Protein AF-A0A7S1S969-F1 (afdb_monomer_lite)

Sequence (149 aa):
AAGWISFRLYAFDDLRTGDNMVDPTLRGILYSSVAEWNTDLYVANAVGVPVLARAGGNDTSVPPWHLRRFARLLDEESGQPDAVAMSEVPGQGHWFNGVVGDAAMQSFYDRHLRLPLPPLPRRFAAVTLNPASSGSRGGLRIQQLQVPY
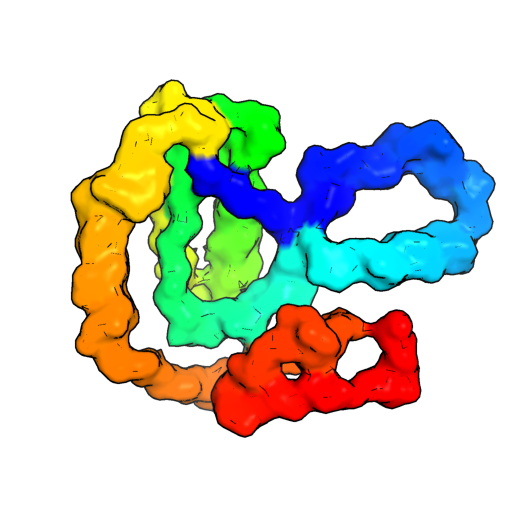
pLDDT: mean 91.73, std 4.93, range [63.16, 97.06]

Foldseek 3Di:
DADAQAPCVQVVPCPDDCLVVDDPVVNVVVCLVRRQRNNLQCLLLCQLPAAEGEAECAEPNRHSVRSVVSQVSNCVSNVHRCSYHYHYHYPDYGDDPCRCNDPVNVVVCVVAVPDPRGPADPDGDDDGSALVPGDDDPPDGDDDDPDHD

InterPro domains:
  IPR029058 Alpha/Beta hydrolase fold [G3DSA:3.40.50.1820] (2-117)
  IPR029058 Alpha/Beta hydrolase fold [SSF53474] (15-120)

Radius of gyration: 17.63 Å; chains: 1; bounding box: 36×40×51 Å

Organism: Alexandrium catenella (NCBI:txid2925)

Structure (mmCIF, N/CA/C/O backbone):
data_AF-A0A7S1S969-F1
#
_entry.id   AF-A0A7S1S969-F1
#
loop_
_atom_site.group_PDB
_atom_site.id
_atom_site.type_symbol
_atom_site.label_atom_id
_atom_site.label_alt_id
_atom_site.label_comp_id
_atom_site.label_asym_id
_atom_site.label_entity_id
_atom_site.label_seq_id
_atom_site.pdbx_PDB_ins_code
_atom_site.Cartn_x
_atom_site.Cartn_y
_atom_site.Cartn_z
_atom_site.occupancy
_atom_site.B_iso_or_equiv
_atom_site.auth_seq_id
_atom_site.auth_comp_id
_atom_site.auth_asym_id
_atom_site.auth_atom_id
_atom_site.pdbx_PDB_model_num
ATOM 1 N N . ALA A 1 1 ? 11.344 4.800 5.585 1.00 63.16 1 ALA A N 1
ATOM 2 C CA . ALA A 1 1 ? 10.998 3.811 4.578 1.00 63.16 1 ALA A CA 1
ATOM 3 C C . ALA A 1 1 ? 9.569 4.074 4.169 1.00 63.16 1 ALA A C 1
ATOM 5 O O . ALA A 1 1 ? 8.710 4.104 5.044 1.00 63.16 1 ALA A O 1
ATOM 6 N N . ALA A 1 2 ? 9.336 4.298 2.882 1.00 76.25 2 ALA A N 1
ATOM 7 C CA . ALA A 1 2 ? 8.010 4.243 2.283 1.00 76.25 2 ALA A CA 1
ATOM 8 C C . ALA A 1 2 ? 7.850 2.912 1.531 1.00 76.25 2 ALA A C 1
ATOM 10 O O . ALA A 1 2 ? 8.824 2.381 0.994 1.00 76.25 2 ALA A O 1
ATOM 11 N N . GLY A 1 3 ? 6.634 2.367 1.516 1.00 84.31 3 GLY A N 1
ATOM 12 C CA . GLY A 1 3 ? 6.291 1.200 0.702 1.00 84.31 3 GLY A CA 1
ATOM 13 C C . GLY A 1 3 ? 5.903 1.620 -0.715 1.00 84.31 3 GLY A C 1
ATOM 14 O O . GLY A 1 3 ? 5.205 2.619 -0.896 1.00 84.31 3 GLY A O 1
ATOM 15 N N . TRP A 1 4 ? 6.349 0.870 -1.722 1.00 90.38 4 TRP A N 1
ATOM 16 C CA . TRP A 1 4 ? 5.900 1.057 -3.100 1.00 90.38 4 TRP A CA 1
ATOM 17 C C . TRP A 1 4 ? 4.579 0.313 -3.331 1.00 90.38 4 TRP A C 1
ATOM 19 O O . TRP A 1 4 ? 4.354 -0.775 -2.806 1.00 90.38 4 TRP A O 1
ATOM 29 N N . ILE A 1 5 ? 3.682 0.921 -4.111 1.00 92.94 5 ILE A N 1
ATOM 30 C CA . ILE A 1 5 ? 2.328 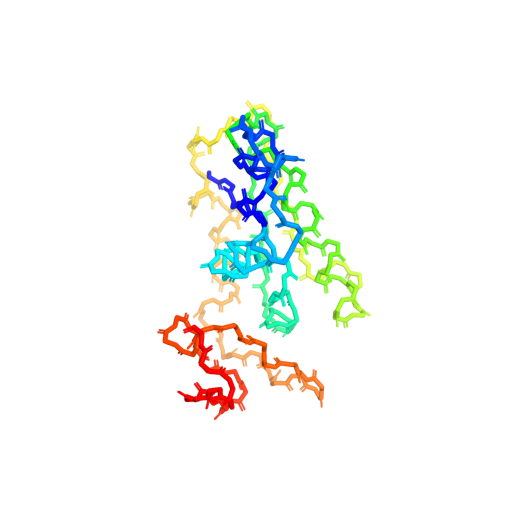0.385 -4.339 1.00 92.94 5 ILE A CA 1
ATOM 31 C C . ILE A 1 5 ? 2.264 -0.666 -5.456 1.00 92.94 5 ILE A C 1
ATOM 33 O O . ILE A 1 5 ? 1.340 -1.463 -5.509 1.00 92.94 5 ILE A O 1
ATOM 37 N N . SER A 1 6 ? 3.223 -0.657 -6.375 1.00 91.31 6 SER A N 1
ATOM 38 C CA . SER A 1 6 ? 3.298 -1.614 -7.475 1.00 91.31 6 SER A CA 1
ATOM 39 C C . SER A 1 6 ? 4.739 -1.702 -7.946 1.00 91.31 6 SER A C 1
ATOM 41 O O . SER A 1 6 ? 5.424 -0.677 -8.034 1.00 91.31 6 SER A O 1
ATOM 43 N N . PHE A 1 7 ? 5.187 -2.921 -8.247 1.00 87.81 7 PHE A N 1
ATOM 44 C CA . PHE A 1 7 ? 6.538 -3.164 -8.745 1.00 87.81 7 PHE A CA 1
ATOM 45 C C . PHE A 1 7 ? 6.780 -2.421 -10.058 1.00 87.81 7 PHE A C 1
ATOM 47 O O . PHE A 1 7 ? 7.810 -1.767 -10.212 1.00 87.81 7 PHE A O 1
ATOM 54 N N . ARG A 1 8 ? 5.789 -2.432 -10.956 1.00 88.50 8 ARG A N 1
ATOM 55 C CA . ARG A 1 8 ? 5.832 -1.708 -12.228 1.00 88.50 8 ARG A CA 1
ATOM 56 C C . ARG A 1 8 ? 6.098 -0.224 -12.044 1.00 88.50 8 ARG A C 1
ATOM 58 O O . ARG A 1 8 ? 6.915 0.355 -12.741 1.00 88.50 8 ARG A O 1
ATOM 65 N N . LEU A 1 9 ? 5.448 0.391 -11.066 1.00 90.25 9 LEU A N 1
ATOM 66 C CA . LEU A 1 9 ? 5.608 1.816 -10.793 1.00 90.25 9 LEU A CA 1
ATOM 67 C C . LEU A 1 9 ? 6.912 2.163 -10.070 1.00 90.25 9 LEU A C 1
ATOM 69 O O . LEU A 1 9 ? 7.335 3.313 -10.103 1.00 90.25 9 LEU A O 1
ATOM 73 N N . TYR A 1 10 ? 7.503 1.196 -9.374 1.00 90.38 10 TYR A N 1
ATOM 74 C CA . TYR A 1 10 ? 8.757 1.376 -8.652 1.00 90.38 10 TYR A CA 1
ATOM 75 C C 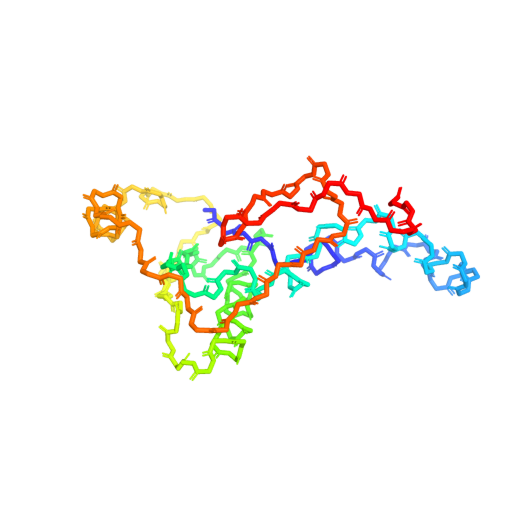. TYR A 1 10 ? 9.969 1.163 -9.562 1.00 90.38 10 TYR A C 1
ATOM 77 O O . TYR A 1 10 ? 10.867 1.998 -9.620 1.00 90.38 10 TYR A O 1
ATOM 85 N N . ALA A 1 11 ? 9.982 0.042 -10.281 1.00 88.12 11 ALA A N 1
ATOM 86 C CA . ALA A 1 11 ? 11.086 -0.367 -11.138 1.00 88.12 11 ALA A CA 1
ATOM 87 C C . ALA A 1 11 ? 10.943 0.112 -12.590 1.00 88.12 11 ALA A C 1
ATOM 89 O O . ALA A 1 11 ? 11.892 -0.055 -13.355 1.00 88.12 11 ALA A O 1
ATOM 90 N N . PHE A 1 12 ? 9.784 0.667 -12.968 1.00 88.25 12 PHE A N 1
ATOM 91 C CA . PHE A 1 12 ? 9.443 1.030 -14.349 1.00 88.25 12 PHE A CA 1
ATOM 92 C C . PHE A 1 12 ? 9.724 -0.129 -15.313 1.00 88.25 12 PHE A C 1
ATOM 94 O O . PHE A 1 12 ? 10.499 -0.011 -16.263 1.00 88.25 12 PHE A O 1
ATOM 101 N N . ASP A 1 13 ? 9.162 -1.300 -15.006 1.00 83.94 13 ASP A N 1
ATOM 102 C CA . ASP A 1 13 ? 9.449 -2.536 -15.741 1.00 83.94 13 ASP A CA 1
ATOM 103 C C . ASP A 1 13 ? 8.994 -2.496 -17.208 1.00 83.94 13 ASP A C 1
ATOM 105 O O . ASP A 1 13 ? 9.605 -3.155 -18.048 1.00 83.94 13 ASP A O 1
ATOM 109 N N . ASP A 1 14 ? 8.023 -1.647 -17.533 1.00 86.12 14 ASP A N 1
ATOM 110 C CA . ASP A 1 14 ? 7.569 -1.343 -18.889 1.00 86.12 14 ASP A CA 1
ATOM 111 C C . ASP A 1 14 ? 8.542 -0.477 -19.705 1.00 86.12 14 ASP A C 1
ATOM 113 O O . ASP A 1 14 ? 8.413 -0.380 -20.926 1.00 86.12 14 ASP A O 1
ATOM 117 N N . LEU A 1 15 ? 9.558 0.114 -19.068 1.00 90.25 15 LEU A N 1
ATOM 118 C CA . LEU A 1 15 ? 10.633 0.844 -19.749 1.00 90.25 15 LEU A CA 1
ATOM 119 C C . LEU A 1 15 ? 11.828 -0.046 -20.120 1.00 90.25 15 LEU A C 1
ATOM 121 O O . LEU A 1 15 ? 12.830 0.448 -20.643 1.00 90.25 15 LEU A O 1
ATOM 125 N N . ARG A 1 16 ? 11.765 -1.357 -19.857 1.00 87.75 16 ARG A N 1
ATOM 126 C CA . ARG A 1 16 ? 12.852 -2.287 -20.188 1.00 87.75 16 ARG A CA 1
ATOM 127 C C . ARG A 1 16 ? 13.055 -2.401 -21.699 1.00 87.75 16 ARG A C 1
ATOM 129 O O . ARG A 1 16 ? 12.103 -2.499 -22.475 1.00 87.75 16 ARG A O 1
ATOM 136 N N . THR A 1 17 ? 14.321 -2.473 -22.116 1.00 86.31 17 THR A N 1
ATOM 137 C CA . THR A 1 17 ? 14.703 -2.697 -23.516 1.00 86.31 17 THR A CA 1
ATOM 138 C C . THR A 1 17 ? 14.129 -4.027 -24.003 1.00 86.31 17 THR A C 1
ATOM 140 O O . THR A 1 17 ? 14.617 -5.091 -23.634 1.00 86.31 17 THR A O 1
ATOM 143 N N . GLY A 1 18 ? 13.083 -3.955 -24.825 1.00 87.31 18 GLY A N 1
ATOM 144 C CA . GLY A 1 18 ? 12.400 -5.119 -25.387 1.00 87.31 18 GLY A CA 1
ATOM 145 C C . GLY A 1 18 ? 10.944 -5.279 -24.958 1.00 87.31 18 GLY A C 1
ATOM 146 O O . GLY A 1 18 ? 10.249 -6.046 -25.609 1.00 87.31 18 GLY A O 1
ATOM 147 N N . ASP A 1 19 ? 10.446 -4.534 -23.964 1.00 89.31 19 ASP A N 1
ATOM 148 C CA . ASP A 1 19 ? 9.054 -4.679 -23.503 1.00 89.31 19 ASP A CA 1
ATOM 149 C C . ASP A 1 19 ? 8.037 -4.510 -24.645 1.00 89.31 19 ASP A C 1
ATOM 151 O O . ASP A 1 19 ? 7.168 -5.352 -24.864 1.00 89.31 19 ASP A O 1
ATOM 155 N N . ASN A 1 20 ? 8.232 -3.475 -25.465 1.00 88.25 20 ASN A N 1
ATOM 156 C CA . ASN A 1 20 ? 7.384 -3.183 -26.624 1.00 88.25 20 ASN A CA 1
ATOM 157 C C . ASN A 1 20 ? 7.639 -4.093 -27.839 1.00 88.25 20 ASN A C 1
ATOM 159 O O . ASN A 1 20 ? 6.932 -3.980 -28.837 1.00 88.25 20 ASN A O 1
ATOM 163 N N . MET A 1 21 ? 8.653 -4.959 -27.780 1.00 92.38 21 MET A N 1
ATOM 164 C CA . MET A 1 21 ? 9.029 -5.878 -28.862 1.00 92.38 21 MET A CA 1
ATOM 165 C C . MET A 1 21 ? 8.543 -7.311 -28.605 1.00 92.38 21 MET A C 1
ATOM 167 O O . MET A 1 21 ? 8.652 -8.161 -29.487 1.00 92.38 21 MET A O 1
ATOM 171 N N . VAL A 1 22 ? 8.041 -7.596 -27.400 1.00 92.94 22 VAL A N 1
ATOM 172 C CA . VAL A 1 22 ? 7.501 -8.904 -27.022 1.00 92.94 22 VAL A CA 1
ATOM 173 C C . VAL A 1 22 ? 6.082 -9.058 -27.575 1.00 92.94 22 VAL A C 1
ATOM 175 O O . VAL A 1 22 ? 5.288 -8.117 -27.550 1.00 92.94 22 VAL A O 1
ATOM 178 N N . ASP A 1 23 ? 5.753 -10.262 -28.055 1.00 96.06 23 ASP A N 1
ATOM 179 C CA . ASP A 1 23 ? 4.384 -10.621 -28.438 1.00 96.06 23 ASP A CA 1
ATOM 180 C C . ASP A 1 23 ? 3.387 -10.258 -27.312 1.00 96.06 23 ASP A C 1
ATOM 182 O O . ASP A 1 23 ? 3.646 -10.582 -26.149 1.00 96.06 23 ASP A O 1
ATOM 186 N N . PRO A 1 24 ? 2.240 -9.614 -27.604 1.00 93.38 24 PRO A N 1
ATOM 187 C CA . PRO A 1 24 ? 1.328 -9.149 -26.560 1.00 93.38 24 PRO A CA 1
ATOM 188 C C . PRO A 1 24 ? 0.831 -10.247 -25.610 1.00 93.38 24 PRO A C 1
ATOM 190 O O . PRO A 1 24 ? 0.648 -9.978 -24.421 1.00 93.38 24 PRO A O 1
ATOM 193 N N . THR A 1 25 ? 0.642 -11.474 -26.104 1.00 94.94 25 THR A N 1
ATOM 194 C CA . THR A 1 25 ? 0.208 -12.616 -25.285 1.00 94.94 25 THR A CA 1
ATOM 195 C C . THR A 1 25 ? 1.320 -13.038 -24.336 1.00 94.94 25 THR A C 1
ATOM 197 O O . THR A 1 25 ? 1.090 -13.181 -23.134 1.00 94.94 25 THR A O 1
ATOM 200 N N . LEU A 1 26 ? 2.545 -13.172 -24.853 1.00 93.31 26 LEU A N 1
ATOM 201 C CA . LEU A 1 26 ? 3.715 -13.484 -24.032 1.00 93.31 26 LEU A CA 1
ATOM 202 C C . LEU A 1 26 ? 3.968 -12.397 -22.979 1.00 93.31 26 LEU A C 1
ATOM 204 O O . LEU A 1 26 ? 4.215 -12.718 -21.817 1.00 93.31 26 LEU A O 1
ATOM 208 N N . ARG A 1 27 ? 3.849 -11.117 -23.348 1.00 91.94 27 ARG A N 1
ATOM 209 C CA . ARG A 1 27 ? 3.989 -10.004 -22.400 1.00 91.94 27 ARG A CA 1
ATOM 210 C C . ARG A 1 27 ? 2.949 -10.086 -21.285 1.00 91.94 27 ARG A C 1
ATOM 212 O O . ARG A 1 27 ? 3.293 -9.887 -20.125 1.00 91.94 27 ARG A O 1
ATOM 219 N N . GLY A 1 28 ? 1.705 -10.427 -21.622 1.00 90.94 28 GLY A N 1
ATOM 220 C CA . GLY A 1 28 ? 0.648 -10.671 -20.642 1.00 90.94 28 GLY A CA 1
ATOM 221 C C . GLY A 1 28 ? 1.037 -11.742 -19.621 1.00 90.94 28 GLY A C 1
ATOM 222 O O . GLY A 1 28 ? 0.976 -11.481 -18.425 1.00 90.94 28 GLY A O 1
ATOM 223 N N . ILE A 1 29 ? 1.524 -12.900 -20.082 1.00 91.62 29 ILE A N 1
ATOM 224 C CA . ILE A 1 29 ? 1.979 -13.998 -19.208 1.00 91.62 29 ILE A CA 1
ATOM 225 C C . ILE A 1 29 ? 3.118 -13.539 -18.283 1.00 91.62 29 ILE A C 1
ATOM 227 O O . ILE A 1 29 ? 3.089 -13.807 -17.082 1.00 91.62 29 ILE A O 1
ATOM 231 N N . LEU A 1 30 ? 4.108 -12.821 -18.823 1.00 90.69 30 LEU A N 1
ATOM 232 C CA . LEU A 1 30 ? 5.249 -12.325 -18.048 1.00 90.69 30 LEU A CA 1
ATOM 233 C C . LEU A 1 30 ? 4.841 -11.280 -17.004 1.00 90.69 30 LEU A C 1
ATOM 235 O O . LEU A 1 30 ? 5.367 -11.295 -15.897 1.00 90.69 30 LEU A O 1
ATOM 239 N N . TYR A 1 31 ? 3.897 -10.393 -17.317 1.00 90.44 31 TYR A N 1
ATOM 240 C CA . TYR A 1 31 ? 3.371 -9.456 -16.325 1.00 90.44 31 TYR A CA 1
ATOM 241 C C . TYR A 1 31 ? 2.499 -10.142 -15.279 1.00 90.44 31 TYR A C 1
ATOM 243 O O . TYR A 1 31 ? 2.570 -9.776 -14.108 1.00 90.44 31 TYR A O 1
ATOM 251 N N . SER A 1 32 ? 1.715 -11.153 -15.658 1.00 89.31 32 SER A N 1
ATOM 252 C CA . SER A 1 32 ? 0.923 -11.930 -14.704 1.00 89.31 32 SER A CA 1
ATOM 253 C C . SER A 1 32 ? 1.798 -12.656 -13.678 1.00 89.31 32 SER A C 1
ATOM 255 O O . SER A 1 32 ? 1.425 -12.685 -12.509 1.00 89.31 32 SER A O 1
ATOM 257 N N . SER A 1 33 ? 2.981 -13.152 -14.063 1.00 89.38 33 SER A N 1
ATOM 258 C CA . SER A 1 33 ? 3.887 -13.875 -13.150 1.00 89.38 33 SER A CA 1
ATOM 259 C C . SER A 1 33 ? 4.560 -13.000 -12.083 1.00 89.38 33 SER A C 1
ATOM 261 O O . SER A 1 33 ? 5.111 -13.520 -11.110 1.00 89.38 33 SER A O 1
ATOM 263 N N . VAL A 1 34 ? 4.518 -11.673 -12.243 1.00 89.12 34 VAL A N 1
ATOM 264 C CA . VAL A 1 34 ? 5.011 -10.698 -11.253 1.00 89.12 34 VAL A CA 1
ATOM 265 C C . VAL A 1 34 ? 3.900 -9.811 -10.692 1.00 89.12 34 VAL A C 1
ATOM 267 O O . VAL A 1 34 ? 4.158 -8.988 -9.812 1.00 89.12 34 VAL A O 1
ATOM 270 N N . ALA A 1 35 ? 2.659 -9.982 -11.161 1.00 90.62 35 ALA A N 1
ATOM 271 C CA . ALA A 1 35 ? 1.514 -9.180 -10.741 1.00 90.62 35 ALA A CA 1
ATOM 272 C C . ALA A 1 35 ? 1.206 -9.337 -9.251 1.00 90.62 35 ALA A C 1
ATOM 274 O O . ALA A 1 35 ? 0.570 -8.459 -8.669 1.00 90.62 35 ALA A O 1
ATOM 275 N N . GLU A 1 36 ? 1.700 -10.405 -8.616 1.00 90.62 36 GLU A N 1
ATOM 276 C CA . GLU A 1 36 ? 1.593 -10.599 -7.175 1.00 90.62 36 GLU A CA 1
ATOM 277 C C . GLU A 1 36 ? 2.121 -9.402 -6.370 1.00 90.62 36 GLU A C 1
ATOM 279 O O . GLU A 1 36 ? 1.592 -9.091 -5.307 1.00 90.62 36 GLU A O 1
ATOM 284 N N . TRP A 1 37 ? 3.100 -8.679 -6.912 1.00 89.94 37 TRP A N 1
ATOM 285 C CA . TRP A 1 37 ? 3.712 -7.509 -6.288 1.00 89.94 37 TRP A CA 1
ATOM 286 C C . TRP A 1 37 ? 2.967 -6.195 -6.572 1.00 89.94 37 TRP A C 1
ATOM 288 O O . TRP A 1 37 ? 3.399 -5.122 -6.157 1.00 89.94 37 TRP A O 1
ATOM 298 N N . ASN A 1 38 ? 1.841 -6.227 -7.278 1.00 92.19 38 ASN A N 1
ATOM 299 C CA . ASN A 1 38 ? 1.009 -5.046 -7.489 1.00 92.19 38 ASN A CA 1
ATOM 300 C C . ASN A 1 38 ? 0.039 -4.880 -6.315 1.00 92.19 38 ASN A C 1
ATOM 302 O O . ASN A 1 38 ? -1.094 -5.354 -6.351 1.00 92.19 38 ASN A O 1
ATOM 306 N N . THR A 1 39 ? 0.505 -4.218 -5.251 1.00 91.06 39 THR A N 1
ATOM 307 C CA . THR A 1 39 ? -0.251 -3.981 -4.007 1.00 91.06 39 THR A CA 1
ATOM 308 C C . THR A 1 39 ? -1.593 -3.282 -4.248 1.00 91.06 39 THR A C 1
ATOM 310 O O . THR A 1 39 ? -2.537 -3.501 -3.490 1.00 91.06 39 THR A O 1
ATOM 313 N N . ASP A 1 40 ? -1.715 -2.482 -5.312 1.00 93.00 40 ASP A N 1
ATOM 314 C CA . ASP A 1 40 ? -2.978 -1.848 -5.702 1.00 93.00 40 ASP A CA 1
ATOM 315 C C . ASP A 1 40 ? -4.099 -2.851 -6.032 1.00 93.00 40 ASP A C 1
ATOM 317 O O . ASP A 1 40 ? -5.259 -2.550 -5.763 1.00 93.00 40 ASP A O 1
ATOM 321 N N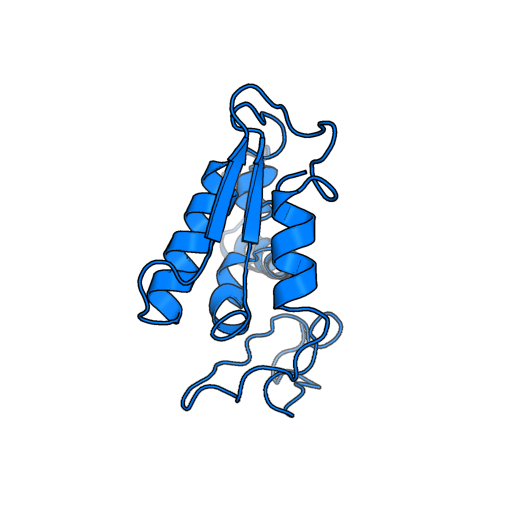 . LEU A 1 41 ? -3.776 -4.071 -6.480 1.00 93.69 41 LEU A N 1
ATOM 322 C CA . LEU A 1 41 ? -4.761 -5.145 -6.689 1.00 93.69 41 LEU A CA 1
ATOM 323 C C . LEU A 1 41 ? -5.369 -5.680 -5.383 1.00 93.69 41 LEU A C 1
ATOM 325 O O . LEU A 1 41 ? -6.428 -6.305 -5.402 1.00 93.69 41 LEU A O 1
ATOM 329 N N . TYR A 1 42 ? -4.716 -5.444 -4.244 1.00 94.06 42 TYR A N 1
ATOM 330 C CA . TYR A 1 42 ? -5.100 -6.013 -2.950 1.00 94.06 42 TYR A CA 1
ATOM 331 C C . TYR A 1 42 ? -5.653 -4.982 -1.971 1.00 94.06 42 TYR A C 1
ATOM 333 O O . TYR A 1 42 ? -5.911 -5.329 -0.820 1.00 94.06 42 TYR A O 1
ATOM 341 N N . VAL A 1 43 ? -5.851 -3.727 -2.383 1.00 95.06 43 VAL A N 1
ATOM 342 C CA . VAL A 1 43 ? -6.261 -2.635 -1.480 1.00 95.06 43 VAL A CA 1
ATOM 343 C C . VAL A 1 43 ? -7.553 -2.962 -0.725 1.00 95.06 43 VAL A C 1
ATOM 345 O O . VAL A 1 43 ? -7.648 -2.704 0.475 1.00 95.06 43 VAL A O 1
ATOM 348 N N . ALA A 1 44 ? -8.501 -3.650 -1.364 1.00 94.38 44 ALA A N 1
ATOM 349 C CA . ALA A 1 44 ? -9.746 -4.088 -0.732 1.00 94.38 44 ALA A CA 1
ATOM 350 C C . ALA A 1 44 ? -9.534 -5.018 0.492 1.00 94.38 44 ALA A C 1
ATOM 352 O O . ALA A 1 44 ? -10.379 -5.092 1.397 1.00 94.38 44 ALA A O 1
ATOM 353 N N . ASN A 1 45 ? -8.379 -5.694 0.580 1.00 93.62 45 ASN A N 1
ATOM 354 C CA . ASN A 1 45 ? -7.984 -6.495 1.742 1.00 93.62 45 ASN A CA 1
ATOM 355 C C . ASN A 1 45 ? -7.605 -5.652 2.964 1.00 93.62 45 ASN A C 1
ATOM 357 O O . ASN A 1 45 ? -7.522 -6.201 4.062 1.00 93.62 45 ASN A O 1
ATOM 361 N N . ALA A 1 46 ? -7.375 -4.350 2.802 1.00 92.56 46 ALA A N 1
ATOM 362 C CA . ALA A 1 46 ? -7.063 -3.432 3.893 1.00 92.56 46 ALA A CA 1
ATOM 363 C C . ALA A 1 46 ? -8.305 -2.697 4.430 1.00 92.56 46 ALA A C 1
ATOM 365 O O . ALA A 1 46 ? -8.229 -2.074 5.484 1.00 92.56 46 ALA A O 1
ATOM 366 N N . VAL A 1 47 ? -9.474 -2.811 3.783 1.00 93.69 47 VAL A N 1
ATOM 367 C CA . VAL A 1 47 ? -10.711 -2.169 4.269 1.00 93.69 47 VAL A CA 1
ATOM 368 C C . VAL A 1 47 ? -11.023 -2.635 5.696 1.00 93.69 47 VAL A C 1
ATOM 370 O O . VAL A 1 47 ? -11.054 -3.839 5.971 1.00 93.69 47 VAL A O 1
ATOM 373 N N . GLY A 1 48 ? -11.244 -1.684 6.605 1.00 90.62 48 GLY A N 1
ATOM 374 C CA . GLY A 1 48 ? -11.493 -1.944 8.027 1.00 90.62 48 GLY A CA 1
ATOM 375 C C . GLY A 1 48 ? -10.244 -2.237 8.868 1.00 90.62 48 GLY A C 1
ATOM 376 O O . GLY A 1 48 ? -10.374 -2.466 10.068 1.00 90.62 48 GLY A O 1
ATOM 377 N N . VAL A 1 49 ? -9.046 -2.221 8.276 1.00 90.88 49 VAL A N 1
ATOM 378 C CA . VAL A 1 49 ? -7.773 -2.287 9.004 1.00 90.88 49 VAL A CA 1
ATOM 379 C C . VAL A 1 49 ? -7.264 -0.858 9.210 1.00 90.88 49 VAL A C 1
ATOM 381 O O . VAL A 1 49 ? -7.167 -0.123 8.232 1.00 90.88 49 VAL A O 1
ATOM 384 N N . PRO A 1 50 ? -6.932 -0.429 10.441 1.00 92.56 50 PRO A N 1
ATOM 385 C CA . PRO A 1 50 ? -6.312 0.874 10.658 1.00 92.56 50 PRO A CA 1
ATOM 386 C C . PRO A 1 50 ? -4.967 0.970 9.928 1.00 92.56 50 PRO A C 1
ATOM 388 O O . PRO A 1 50 ? -4.098 0.119 10.131 1.00 92.56 50 PRO A O 1
ATOM 391 N N . VAL A 1 51 ? -4.773 2.011 9.112 1.00 93.94 51 VAL A N 1
ATOM 392 C CA . VAL A 1 51 ? -3.529 2.231 8.358 1.00 93.94 51 VAL A CA 1
ATOM 393 C C . VAL A 1 51 ? -2.950 3.612 8.655 1.00 93.94 51 VAL A C 1
ATOM 395 O O . VAL A 1 51 ? -3.648 4.622 8.586 1.00 93.94 51 VAL A O 1
ATOM 398 N N . LEU A 1 52 ? -1.644 3.646 8.930 1.00 95.19 52 LEU A N 1
ATOM 399 C CA . LEU A 1 52 ? -0.823 4.853 8.929 1.00 95.19 52 LEU A CA 1
ATOM 400 C C . LEU A 1 52 ? 0.192 4.753 7.789 1.00 95.19 52 LEU A C 1
ATOM 402 O O . LEU A 1 52 ? 1.150 3.982 7.853 1.00 95.19 52 LEU A O 1
ATOM 406 N N . ALA A 1 53 ? -0.022 5.540 6.744 1.00 95.00 53 ALA A N 1
ATOM 407 C CA . ALA A 1 53 ? 0.883 5.661 5.618 1.00 95.00 53 ALA A CA 1
ATOM 408 C C . ALA A 1 53 ? 1.932 6.736 5.915 1.00 95.00 53 ALA A C 1
ATOM 410 O O . ALA A 1 53 ? 1.637 7.933 5.924 1.00 95.00 53 ALA A O 1
ATOM 411 N N . ARG A 1 54 ? 3.170 6.303 6.167 1.00 95.31 54 ARG A N 1
ATOM 412 C CA . ARG A 1 54 ? 4.267 7.184 6.567 1.00 95.31 54 ARG A CA 1
ATOM 413 C C . ARG A 1 54 ? 5.421 7.179 5.568 1.00 95.31 54 ARG A C 1
ATOM 415 O O . ARG A 1 54 ? 5.905 6.118 5.187 1.00 95.31 54 ARG A O 1
ATOM 422 N N . ALA A 1 55 ? 5.888 8.367 5.187 1.00 96.06 55 ALA A N 1
ATOM 423 C CA . ALA A 1 55 ? 7.001 8.562 4.256 1.00 96.06 55 ALA A CA 1
ATOM 424 C C . ALA A 1 55 ? 7.833 9.805 4.605 1.00 96.06 55 ALA A C 1
ATOM 426 O O . ALA A 1 55 ? 7.370 10.710 5.300 1.00 96.06 55 ALA A O 1
ATOM 427 N N . GLY A 1 56 ? 9.068 9.864 4.105 1.00 96.94 56 GLY A N 1
ATOM 428 C CA . GLY A 1 56 ? 9.836 11.107 4.084 1.00 96.94 56 GLY A CA 1
ATOM 429 C C . GLY A 1 56 ? 9.368 11.984 2.923 1.00 96.94 56 GLY A C 1
ATOM 430 O O . GLY A 1 56 ? 9.223 11.494 1.809 1.00 96.94 56 GLY A O 1
ATOM 431 N N . GLY A 1 57 ? 9.120 13.272 3.158 1.00 95.94 57 GLY A N 1
ATOM 432 C CA . GLY A 1 57 ? 8.592 14.183 2.135 1.00 95.94 57 GLY A CA 1
ATOM 433 C C . GLY A 1 57 ? 9.517 14.376 0.924 1.00 95.94 57 GLY A C 1
ATOM 434 O O . GLY A 1 57 ? 9.036 14.684 -0.162 1.00 95.94 57 GLY A O 1
ATOM 435 N N . ASN A 1 58 ? 10.821 14.137 1.100 1.00 96.62 58 ASN A N 1
ATOM 436 C CA . ASN A 1 58 ? 11.853 14.207 0.062 1.00 96.62 58 ASN A CA 1
ATOM 437 C C . ASN A 1 58 ? 12.402 12.812 -0.295 1.00 96.62 58 ASN A C 1
ATOM 439 O O . ASN A 1 58 ? 13.544 12.684 -0.737 1.00 96.62 58 ASN A O 1
ATOM 443 N N . ASP A 1 59 ? 11.634 11.749 -0.055 1.00 96.25 59 ASP A N 1
ATOM 444 C CA . ASP A 1 59 ? 12.014 10.397 -0.455 1.00 96.25 59 ASP A CA 1
ATOM 445 C C . ASP A 1 59 ? 12.109 10.299 -1.987 1.00 96.25 59 ASP A C 1
ATOM 447 O O . ASP A 1 59 ? 11.129 10.499 -2.703 1.00 96.25 59 ASP A O 1
ATOM 451 N N . THR A 1 60 ? 13.307 10.011 -2.493 1.00 94.31 60 THR A N 1
ATOM 452 C CA . THR A 1 60 ? 13.573 9.799 -3.923 1.00 94.31 60 THR A CA 1
ATOM 453 C C . THR A 1 60 ? 13.730 8.326 -4.286 1.00 94.31 60 THR A C 1
ATOM 455 O O . THR A 1 60 ? 13.791 8.004 -5.468 1.00 94.31 60 THR A O 1
ATOM 458 N N . SER A 1 61 ? 13.802 7.429 -3.296 1.00 93.25 61 SER A N 1
ATOM 459 C CA . SER A 1 61 ? 13.875 5.985 -3.532 1.00 93.25 61 SER A CA 1
ATOM 460 C C . SER A 1 61 ? 12.480 5.426 -3.763 1.00 93.25 61 SER A C 1
ATOM 462 O O . SER A 1 61 ? 12.249 4.760 -4.761 1.00 93.25 61 SER A O 1
ATOM 464 N N . VAL A 1 62 ? 11.540 5.741 -2.871 1.00 94.06 62 VAL A N 1
ATOM 465 C CA . VAL A 1 62 ? 10.121 5.396 -3.003 1.00 94.06 62 VAL A CA 1
ATOM 466 C C . VAL A 1 62 ? 9.310 6.664 -2.753 1.00 94.06 62 VAL A C 1
ATOM 468 O O . VAL A 1 62 ? 8.956 6.959 -1.610 1.00 94.06 62 VAL A O 1
ATOM 471 N N . PRO A 1 63 ? 9.033 7.459 -3.797 1.00 94.31 63 PRO A N 1
ATOM 472 C CA . PRO A 1 63 ? 8.449 8.772 -3.587 1.00 94.31 63 PRO A CA 1
ATOM 473 C C . PRO A 1 63 ? 7.071 8.726 -2.899 1.00 94.31 63 PRO A C 1
ATOM 475 O O . PRO A 1 63 ? 6.286 7.804 -3.155 1.00 94.31 63 PRO A O 1
ATOM 478 N N . PRO A 1 64 ? 6.708 9.738 -2.079 1.00 95.06 64 PRO A N 1
ATOM 479 C CA . PRO A 1 64 ? 5.495 9.705 -1.248 1.00 95.06 64 PRO A CA 1
ATOM 480 C C . PRO A 1 64 ? 4.188 9.483 -2.011 1.00 95.06 64 PRO A C 1
ATOM 482 O O . PRO A 1 64 ? 3.203 9.004 -1.448 1.00 95.06 64 PRO A O 1
ATOM 485 N N . TRP A 1 65 ? 4.166 9.790 -3.311 1.00 94.94 65 TRP A N 1
ATOM 486 C CA . TRP A 1 65 ? 2.987 9.595 -4.146 1.00 94.94 65 TRP A CA 1
ATOM 487 C C . TRP A 1 65 ? 2.504 8.135 -4.173 1.00 94.94 65 TRP A C 1
ATOM 489 O O . TRP A 1 65 ? 1.299 7.930 -4.310 1.00 94.94 65 TRP A O 1
ATOM 499 N N . HIS A 1 66 ? 3.379 7.134 -3.988 1.00 96.00 66 HIS A N 1
ATOM 500 C CA . HIS A 1 66 ? 2.960 5.729 -3.892 1.00 96.00 66 HIS A CA 1
ATOM 501 C C . HIS A 1 66 ? 1.982 5.518 -2.732 1.00 96.00 66 HIS A C 1
ATOM 503 O O . HIS A 1 66 ? 0.926 4.910 -2.908 1.00 96.00 66 HIS A O 1
ATOM 509 N N . LEU A 1 67 ? 2.301 6.076 -1.562 1.00 95.25 67 LEU A N 1
ATOM 510 C CA . LEU A 1 67 ? 1.447 5.988 -0.384 1.00 95.25 67 LEU A CA 1
ATOM 511 C C . LEU A 1 67 ? 0.201 6.868 -0.505 1.00 95.25 67 LEU A C 1
ATOM 513 O O . LEU 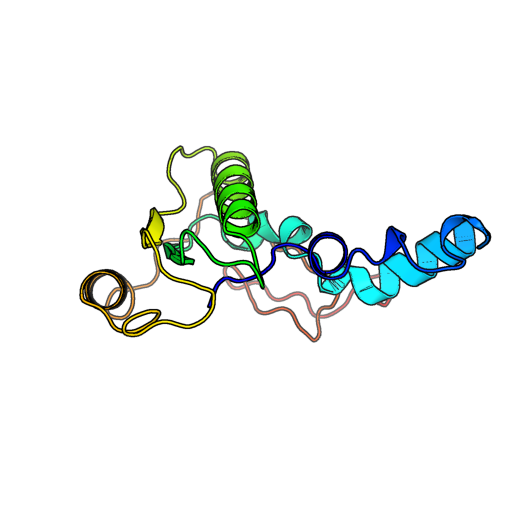A 1 67 ? -0.878 6.430 -0.118 1.00 95.25 67 LEU A O 1
ATOM 517 N N . ARG A 1 68 ? 0.304 8.057 -1.118 1.00 95.56 68 ARG A N 1
ATOM 518 C CA . ARG A 1 68 ? -0.879 8.884 -1.436 1.00 95.56 68 ARG A CA 1
ATOM 519 C C . ARG A 1 68 ? -1.855 8.144 -2.357 1.00 95.56 68 ARG A C 1
ATOM 521 O O . ARG A 1 68 ? -3.065 8.252 -2.185 1.00 95.56 68 ARG A O 1
ATOM 528 N N . ARG A 1 69 ? -1.342 7.394 -3.341 1.00 95.94 69 ARG A N 1
ATOM 529 C CA . ARG A 1 69 ? -2.161 6.559 -4.233 1.00 95.94 69 ARG A CA 1
ATOM 530 C C . ARG A 1 69 ? -2.819 5.420 -3.461 1.00 95.94 69 ARG A C 1
ATOM 532 O O . ARG A 1 69 ? -4.005 5.193 -3.662 1.00 95.94 69 ARG A O 1
ATOM 539 N N . PHE A 1 70 ? -2.087 4.749 -2.571 1.00 96.38 70 PHE A N 1
ATOM 540 C CA . PHE A 1 70 ? -2.652 3.696 -1.725 1.00 96.38 70 PHE A CA 1
ATOM 541 C C . PHE A 1 70 ? -3.780 4.239 -0.844 1.00 96.38 70 PHE A C 1
ATOM 543 O O . PHE A 1 70 ? -4.856 3.652 -0.816 1.00 96.38 70 PHE A O 1
ATOM 550 N N . ALA A 1 71 ? -3.557 5.383 -0.190 1.00 96.12 71 ALA A N 1
ATOM 551 C CA . ALA A 1 71 ? -4.566 6.047 0.628 1.00 96.12 71 ALA A CA 1
ATOM 552 C C . ALA A 1 71 ? -5.833 6.354 -0.173 1.00 96.12 71 ALA A C 1
ATOM 554 O O . ALA A 1 71 ? -6.915 5.944 0.224 1.00 96.12 71 ALA A O 1
ATOM 555 N N . ARG A 1 72 ? -5.686 6.955 -1.361 1.00 96.44 72 ARG A N 1
ATOM 556 C CA . ARG A 1 72 ? -6.821 7.244 -2.247 1.00 96.44 72 ARG A CA 1
ATOM 557 C C . ARG A 1 72 ? -7.606 5.988 -2.633 1.00 96.44 72 ARG A C 1
ATOM 559 O O . ARG A 1 72 ? -8.829 6.016 -2.599 1.00 96.44 72 ARG A O 1
ATOM 566 N N . LEU A 1 73 ? -6.915 4.915 -3.021 1.00 96.88 73 LEU A N 1
ATOM 567 C CA . LEU A 1 73 ? -7.577 3.663 -3.396 1.00 96.88 73 LEU A CA 1
ATOM 568 C C . LEU A 1 73 ? -8.302 3.040 -2.200 1.00 96.88 73 LEU A C 1
ATOM 570 O O . LEU A 1 73 ? -9.386 2.496 -2.361 1.00 96.88 73 LEU A O 1
ATOM 574 N N . LEU A 1 74 ? -7.729 3.117 -0.996 1.00 96.19 74 LEU A N 1
ATOM 575 C CA . LEU A 1 74 ? -8.370 2.553 0.188 1.00 96.19 74 LEU A CA 1
ATOM 576 C C . LEU A 1 74 ? -9.574 3.389 0.638 1.00 96.19 74 LEU A C 1
ATOM 578 O O . LEU A 1 74 ? -10.581 2.820 1.059 1.00 96.19 74 LEU A O 1
ATOM 582 N N . ASP A 1 75 ? -9.510 4.712 0.506 1.00 96.06 75 ASP A N 1
ATOM 583 C CA . ASP A 1 75 ? -10.663 5.590 0.723 1.00 96.06 75 ASP A CA 1
ATOM 584 C C . ASP A 1 75 ? -11.812 5.223 -0.234 1.00 96.06 75 ASP A C 1
ATOM 586 O O . ASP A 1 75 ? -12.960 5.083 0.190 1.00 96.06 75 ASP A O 1
ATOM 590 N N . GLU A 1 76 ? -11.496 4.981 -1.512 1.00 95.50 76 GLU A N 1
ATOM 591 C CA . GLU A 1 76 ? -12.463 4.559 -2.531 1.00 95.50 76 GLU A CA 1
ATOM 592 C C . GLU A 1 76 ? -13.073 3.180 -2.224 1.00 95.50 76 GLU A C 1
ATOM 594 O O . GLU A 1 76 ? -14.294 3.052 -2.142 1.00 95.50 76 GLU A O 1
ATOM 599 N N . GLU A 1 77 ? -12.242 2.167 -1.964 1.00 95.12 77 GLU A N 1
ATOM 600 C CA . GLU A 1 77 ? -12.684 0.799 -1.647 1.00 95.12 77 GLU A CA 1
ATOM 601 C C . GLU A 1 77 ? -13.485 0.715 -0.338 1.00 95.12 77 GLU A C 1
ATOM 603 O O . GLU A 1 77 ? -14.393 -0.108 -0.191 1.00 95.12 77 GLU A O 1
ATOM 608 N N . SER A 1 78 ? -13.153 1.552 0.647 1.00 93.81 78 SER A N 1
ATOM 609 C CA . SER A 1 78 ? -13.858 1.590 1.932 1.00 93.81 78 SER A CA 1
ATOM 610 C C . SER A 1 78 ? -15.126 2.447 1.904 1.00 93.81 78 SER A C 1
ATOM 612 O O . SER A 1 78 ? -15.984 2.284 2.778 1.00 93.81 78 SER A O 1
ATOM 614 N N . GLY A 1 79 ? -15.253 3.355 0.930 1.00 93.75 79 GLY A N 1
ATOM 615 C CA . GLY A 1 79 ? -16.295 4.379 0.897 1.00 93.75 79 GLY A CA 1
ATOM 616 C C . GLY A 1 79 ? -16.208 5.367 2.066 1.00 93.75 79 GLY A C 1
ATOM 617 O O . GLY A 1 79 ? -17.221 5.969 2.425 1.00 93.75 79 GLY A O 1
ATOM 618 N N . GLN A 1 80 ? -15.036 5.492 2.693 1.00 91.12 80 GLN A N 1
ATOM 619 C CA . GLN A 1 80 ? -14.782 6.380 3.824 1.00 91.12 80 GLN A CA 1
ATOM 620 C C . GLN A 1 80 ? -13.677 7.366 3.442 1.00 91.12 80 GLN A C 1
ATOM 622 O O . GLN A 1 80 ? -12.584 6.924 3.087 1.00 91.12 80 GLN A O 1
ATOM 627 N N . PRO A 1 81 ? -13.917 8.685 3.525 1.00 90.19 81 PRO A N 1
ATOM 628 C CA . PRO A 1 81 ? -12.823 9.640 3.430 1.00 90.19 81 PRO A CA 1
ATOM 629 C C . PRO A 1 81 ? -11.867 9.434 4.613 1.00 90.19 81 PRO A C 1
ATOM 631 O O . PRO A 1 81 ? -12.315 9.157 5.728 1.00 90.19 81 PRO A O 1
ATOM 634 N N . ASP A 1 82 ? -10.565 9.578 4.370 1.00 91.56 82 ASP A N 1
ATOM 635 C CA . ASP A 1 82 ? -9.520 9.476 5.394 1.00 91.56 82 ASP A CA 1
ATOM 636 C C . ASP A 1 82 ? -9.438 8.092 6.078 1.00 91.56 82 ASP A C 1
ATOM 638 O O . ASP A 1 82 ? -9.110 7.979 7.264 1.00 91.56 82 ASP A O 1
ATOM 642 N N . ALA A 1 83 ? -9.692 7.007 5.335 1.00 93.75 83 ALA A N 1
ATOM 643 C CA . ALA A 1 83 ? -9.493 5.637 5.815 1.00 93.75 83 ALA A CA 1
ATOM 644 C C . ALA A 1 83 ? -8.015 5.346 6.141 1.00 93.75 83 ALA A C 1
ATOM 646 O O . ALA A 1 83 ? -7.705 4.436 6.918 1.00 93.75 83 ALA A O 1
ATOM 647 N N . VAL A 1 84 ? -7.101 6.135 5.568 1.00 95.44 84 VAL A N 1
ATOM 648 C CA . VAL A 1 84 ? -5.660 6.080 5.821 1.00 95.44 84 VAL A CA 1
ATOM 649 C C . VAL A 1 84 ? -5.167 7.376 6.448 1.00 95.44 84 VAL A C 1
ATOM 651 O O . VAL A 1 84 ? -5.250 8.447 5.853 1.00 95.44 84 VAL A O 1
ATOM 654 N N . ALA A 1 85 ? -4.537 7.271 7.617 1.00 95.25 85 ALA A N 1
ATOM 655 C CA . ALA A 1 85 ? -3.810 8.394 8.190 1.00 95.25 85 ALA A CA 1
ATOM 656 C C . ALA A 1 85 ? -2.513 8.624 7.398 1.00 95.25 85 ALA A C 1
ATOM 658 O O . ALA A 1 85 ? -1.667 7.734 7.317 1.00 95.25 85 ALA A O 1
ATOM 659 N N . MET A 1 86 ? -2.335 9.818 6.832 1.00 94.81 86 MET A N 1
ATOM 660 C CA . MET A 1 86 ? -1.122 10.195 6.098 1.00 94.81 86 MET A CA 1
ATOM 661 C C . MET A 1 86 ? -0.121 10.918 7.009 1.00 94.81 86 MET A C 1
ATOM 663 O O . MET A 1 86 ? -0.474 11.853 7.725 1.00 94.81 86 MET A O 1
ATOM 667 N N . SER A 1 87 ? 1.150 10.515 6.962 1.00 95.69 87 SER A N 1
ATOM 668 C CA . SER A 1 87 ? 2.251 11.133 7.708 1.00 95.69 87 SER A CA 1
ATOM 669 C C . SER A 1 87 ? 3.476 11.299 6.811 1.00 95.69 87 SER A C 1
ATOM 671 O O . SER A 1 87 ? 4.336 10.425 6.714 1.00 95.69 87 SER A O 1
ATOM 673 N N . GLU A 1 88 ? 3.562 12.442 6.140 1.00 95.69 88 GLU A N 1
ATOM 674 C CA . GLU A 1 88 ? 4.730 12.800 5.337 1.00 95.69 88 GLU A CA 1
ATOM 675 C C . GLU A 1 88 ? 5.624 13.755 6.118 1.00 95.69 88 GLU A C 1
ATOM 677 O O . GLU A 1 88 ? 5.206 14.857 6.464 1.00 95.69 88 GLU A O 1
ATOM 682 N N . VAL A 1 89 ? 6.849 13.326 6.427 1.00 96.62 89 VAL A N 1
ATOM 683 C CA . VAL A 1 89 ? 7.769 14.091 7.277 1.00 96.62 89 VAL A CA 1
ATOM 684 C C . VAL A 1 89 ? 8.591 15.050 6.408 1.00 96.62 89 VAL A C 1
ATOM 686 O O . VAL A 1 89 ? 9.432 14.578 5.634 1.00 96.62 89 VAL A O 1
ATOM 689 N N . PRO A 1 90 ? 8.390 16.382 6.500 1.00 96.00 90 PRO A N 1
ATOM 690 C CA . PRO A 1 90 ? 9.049 17.335 5.609 1.00 96.00 90 PRO A CA 1
ATOM 691 C C . PRO A 1 90 ? 10.575 17.256 5.690 1.00 96.00 90 PRO A C 1
ATOM 693 O O . PRO A 1 90 ? 11.145 17.095 6.769 1.00 96.00 90 PRO A O 1
ATOM 696 N N . GLY A 1 91 ? 11.247 17.371 4.543 1.00 96.56 91 GLY A N 1
ATOM 697 C CA . GLY A 1 91 ? 12.711 17.387 4.465 1.00 96.56 91 GLY A CA 1
ATOM 698 C C . GLY A 1 91 ? 13.398 16.025 4.614 1.00 96.56 91 GLY A C 1
ATOM 699 O O . GLY A 1 91 ? 14.591 15.930 4.343 1.00 96.56 91 GLY A O 1
ATOM 700 N N . GLN A 1 92 ? 12.678 14.971 5.007 1.00 97.06 92 GLN A N 1
ATOM 701 C CA . GLN A 1 92 ? 13.262 13.646 5.219 1.00 97.06 92 GLN A CA 1
ATOM 702 C C . GLN A 1 92 ? 13.289 12.813 3.936 1.00 97.06 92 GLN A C 1
ATOM 704 O O . GLN A 1 92 ? 12.337 12.840 3.156 1.00 97.06 92 GLN A O 1
ATOM 709 N N . GLY A 1 93 ? 14.375 12.062 3.738 1.00 96.00 93 GLY A N 1
ATOM 710 C CA . GLY A 1 93 ? 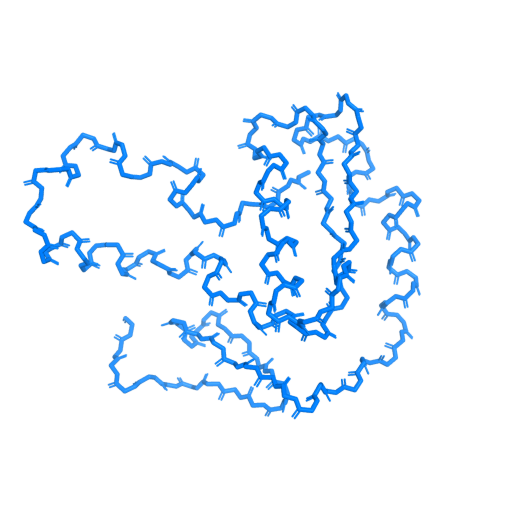14.534 11.114 2.631 1.00 96.00 93 GLY A CA 1
ATOM 711 C C . GLY A 1 93 ? 13.920 9.741 2.925 1.00 96.00 93 GLY A C 1
ATOM 712 O O . GLY A 1 93 ? 13.096 9.592 3.826 1.00 96.00 93 GLY A O 1
ATOM 713 N N . HIS A 1 94 ? 14.354 8.710 2.191 1.00 95.00 94 HIS A N 1
ATOM 714 C CA . HIS A 1 94 ? 13.823 7.352 2.359 1.00 95.00 94 HIS A CA 1
ATOM 715 C C . HIS A 1 94 ? 14.065 6.787 3.758 1.00 95.00 94 HIS A C 1
ATOM 717 O O . HIS A 1 94 ? 13.150 6.269 4.398 1.00 95.00 94 HIS A O 1
ATOM 723 N N . TRP A 1 95 ? 15.290 6.920 4.262 1.00 94.12 95 TRP A N 1
ATOM 724 C CA . TRP A 1 95 ? 15.665 6.527 5.614 1.00 94.12 95 TRP A CA 1
ATOM 725 C C . TRP A 1 95 ? 15.908 7.772 6.455 1.00 94.12 95 TRP A C 1
ATOM 727 O O . TRP A 1 95 ? 16.668 8.653 6.062 1.00 94.12 95 TRP A O 1
ATOM 737 N N . PHE A 1 96 ? 15.261 7.837 7.615 1.00 94.06 96 PHE A N 1
ATOM 738 C CA . PHE A 1 96 ? 15.425 8.929 8.565 1.00 94.06 96 PHE A CA 1
ATOM 739 C C . PHE A 1 96 ? 15.164 8.452 9.993 1.00 94.06 96 PHE A C 1
ATOM 741 O O . PHE A 1 96 ? 14.512 7.426 10.218 1.00 94.06 96 PHE A O 1
ATOM 748 N N . ASN A 1 97 ? 15.682 9.199 10.967 1.00 94.31 97 ASN A N 1
ATOM 749 C CA . ASN A 1 97 ? 15.482 8.877 12.374 1.00 94.31 97 ASN A CA 1
ATOM 750 C C . ASN A 1 97 ? 14.001 9.015 12.764 1.00 94.31 97 ASN A C 1
ATOM 752 O O . ASN A 1 97 ? 13.343 9.982 12.391 1.00 94.31 97 ASN A O 1
ATOM 756 N N . GLY A 1 98 ? 13.474 8.053 13.523 1.00 91.25 98 GLY A N 1
ATOM 757 C CA . GLY A 1 98 ? 12.068 8.051 13.935 1.00 91.25 98 GLY A CA 1
ATOM 758 C C . GLY A 1 98 ? 11.089 7.635 12.833 1.00 91.25 98 GLY A C 1
ATOM 759 O O . GLY A 1 98 ? 9.881 7.809 12.984 1.00 91.25 98 GLY A O 1
ATOM 760 N N . VAL A 1 99 ? 11.561 7.058 11.724 1.00 92.81 99 VAL A N 1
ATOM 761 C CA . VAL A 1 99 ? 10.659 6.621 10.650 1.00 92.81 99 VAL A CA 1
ATOM 762 C C . VAL A 1 99 ? 9.642 5.566 11.098 1.00 92.81 99 VAL A C 1
ATOM 764 O O . VAL A 1 99 ? 8.502 5.618 10.656 1.00 92.81 99 VAL A O 1
ATOM 767 N N . VAL A 1 100 ? 10.019 4.677 12.019 1.00 91.81 100 VAL A N 1
ATOM 768 C CA . VAL A 1 100 ? 9.137 3.640 12.596 1.00 91.81 100 VAL A CA 1
ATOM 769 C C . VAL A 1 100 ? 8.946 3.769 14.111 1.00 91.81 100 VAL A C 1
ATOM 771 O O . VAL A 1 100 ? 8.312 2.907 14.713 1.00 91.81 100 VAL A O 1
ATOM 774 N N . GLY A 1 101 ? 9.498 4.813 14.737 1.00 92.88 101 GLY A N 1
ATOM 775 C CA . GLY A 1 101 ? 9.620 4.886 16.199 1.00 92.88 101 GLY A CA 1
ATOM 776 C C . GLY A 1 101 ? 9.578 6.290 16.792 1.00 92.88 101 GLY A C 1
ATOM 777 O O . GLY A 1 101 ? 10.048 6.485 17.907 1.00 92.88 101 GLY A O 1
ATOM 778 N N . ASP A 1 102 ? 9.070 7.280 16.058 1.00 95.12 102 ASP A N 1
ATOM 779 C CA . ASP A 1 102 ? 8.780 8.583 16.654 1.00 95.12 102 ASP A CA 1
ATOM 780 C C . ASP A 1 102 ? 7.458 8.571 17.441 1.00 95.12 102 ASP A C 1
ATOM 782 O O . ASP A 1 102 ? 6.739 7.570 17.506 1.00 95.12 102 ASP A O 1
ATOM 786 N N . ALA A 1 103 ? 7.115 9.719 18.026 1.00 96.00 103 ALA A N 1
ATOM 787 C CA . ALA A 1 103 ? 5.894 9.876 18.807 1.00 96.00 103 ALA A CA 1
ATOM 788 C C . ALA A 1 103 ? 4.612 9.591 17.999 1.00 96.00 103 ALA A C 1
ATOM 790 O O . ALA A 1 103 ? 3.638 9.094 18.567 1.00 96.00 103 ALA A O 1
ATOM 791 N N . ALA A 1 104 ? 4.600 9.870 16.690 1.00 94.44 104 ALA A N 1
ATOM 792 C CA . ALA A 1 104 ? 3.449 9.602 15.830 1.00 94.44 104 ALA A CA 1
ATOM 793 C C . ALA A 1 104 ? 3.236 8.093 15.637 1.00 94.44 104 ALA A C 1
ATOM 795 O O . ALA A 1 104 ? 2.122 7.602 15.828 1.00 94.44 104 ALA A O 1
ATOM 796 N N . MET A 1 105 ? 4.307 7.353 15.335 1.00 94.69 105 MET A N 1
ATOM 797 C CA . MET A 1 105 ? 4.262 5.892 15.230 1.00 94.69 105 MET A CA 1
ATOM 798 C C . MET A 1 105 ? 3.889 5.249 16.565 1.00 94.69 105 MET A C 1
ATOM 800 O O . MET A 1 105 ? 2.996 4.407 16.608 1.00 94.69 105 MET A O 1
ATOM 804 N N . GLN A 1 106 ? 4.501 5.701 17.663 1.00 95.44 106 GLN A N 1
ATOM 805 C CA . GLN A 1 106 ? 4.198 5.197 19.002 1.00 95.44 106 GLN A CA 1
ATOM 806 C C . GLN A 1 106 ? 2.719 5.408 19.363 1.00 95.44 106 GLN A C 1
ATOM 808 O O . GLN A 1 106 ? 2.053 4.475 19.801 1.00 95.44 106 GLN A O 1
ATOM 813 N N . SER A 1 107 ? 2.173 6.596 19.084 1.00 94.94 107 SER A N 1
ATOM 814 C CA . SER A 1 107 ? 0.755 6.904 19.313 1.00 94.94 107 SER A CA 1
ATOM 815 C C . SER A 1 107 ? -0.181 6.011 18.494 1.00 94.94 107 SER A C 1
ATOM 817 O O . SER A 1 107 ? -1.230 5.593 18.986 1.00 94.94 107 SER A O 1
ATOM 819 N N . PHE A 1 108 ? 0.183 5.711 17.244 1.00 94.38 108 PHE A N 1
ATOM 820 C CA . PHE A 1 108 ? -0.575 4.791 16.397 1.00 94.38 108 PHE A CA 1
ATOM 821 C C . PHE A 1 108 ? -0.536 3.359 16.950 1.00 94.38 108 PHE A C 1
ATOM 823 O O . PHE A 1 108 ? -1.575 2.707 17.057 1.00 94.38 108 PHE A O 1
ATOM 830 N N . TYR A 1 109 ? 0.638 2.888 17.375 1.00 93.88 109 TYR A N 1
ATOM 831 C CA . TYR A 1 109 ? 0.801 1.568 17.979 1.00 93.88 109 TYR A CA 1
ATOM 832 C C . TYR A 1 109 ? 0.015 1.416 19.278 1.00 93.88 109 TYR A C 1
ATOM 834 O O . TYR A 1 109 ? -0.733 0.450 19.421 1.00 93.88 109 TYR A O 1
ATOM 842 N N . ASP A 1 110 ? 0.134 2.366 20.206 1.00 93.69 110 ASP A N 1
ATOM 843 C CA . ASP A 1 110 ? -0.581 2.315 21.483 1.00 93.69 110 ASP A CA 1
ATOM 844 C C . ASP A 1 110 ? -2.100 2.301 21.280 1.00 93.69 110 ASP A C 1
ATOM 846 O O . ASP A 1 110 ? -2.816 1.622 22.018 1.00 93.69 110 ASP A O 1
ATOM 850 N N . ARG A 1 111 ? -2.590 2.982 20.236 1.00 91.75 111 ARG A N 1
ATOM 851 C CA . ARG A 1 111 ? -4.009 2.995 19.877 1.00 91.75 111 ARG A CA 1
ATOM 852 C C . ARG A 1 111 ? -4.497 1.677 19.278 1.00 91.75 111 ARG A C 1
ATOM 854 O O . ARG A 1 111 ? -5.658 1.351 19.481 1.00 91.75 111 ARG A O 1
ATOM 861 N N . HIS A 1 112 ? -3.678 0.941 18.527 1.00 91.12 112 HIS A N 1
ATOM 862 C CA . HIS A 1 112 ? -4.178 -0.164 17.695 1.00 91.12 112 HIS A CA 1
ATOM 863 C C . HIS A 1 112 ? -3.624 -1.554 18.034 1.00 91.12 112 HIS A C 1
ATOM 865 O O . HIS A 1 112 ? -4.283 -2.539 17.720 1.00 91.12 112 HIS A O 1
ATOM 871 N N . LEU A 1 113 ? -2.467 -1.676 18.695 1.00 88.62 113 LEU A N 1
ATOM 872 C CA . LEU A 1 113 ? -1.857 -2.985 18.985 1.00 88.62 113 LEU A CA 1
ATOM 873 C C . LEU A 1 113 ? -2.406 -3.670 20.240 1.00 88.62 113 LEU A C 1
ATOM 875 O O . LEU A 1 113 ? -2.323 -4.889 20.352 1.00 88.62 113 LEU A O 1
ATOM 879 N N . ARG A 1 114 ? -2.930 -2.907 21.205 1.00 83.75 114 ARG A N 1
ATOM 880 C CA . ARG A 1 114 ? -3.423 -3.442 22.491 1.00 83.75 114 ARG A CA 1
ATOM 881 C C . ARG A 1 114 ? -4.947 -3.510 22.583 1.00 83.75 114 ARG A C 1
ATOM 883 O O . ARG A 1 114 ? -5.477 -3.868 23.631 1.00 83.75 114 ARG A O 1
ATOM 890 N N . LEU A 1 115 ? -5.645 -3.150 21.509 1.00 80.50 115 LEU A N 1
ATOM 891 C CA . LEU A 1 115 ? -7.099 -3.214 21.435 1.00 80.50 115 LEU A CA 1
ATOM 892 C C . LEU A 1 115 ? -7.545 -4.505 20.738 1.00 80.50 115 LEU A C 1
ATOM 894 O O . LEU A 1 115 ? -6.806 -5.038 19.906 1.00 80.50 115 LEU A O 1
ATOM 898 N N . PRO A 1 116 ? -8.748 -5.020 21.051 1.00 82.38 116 PRO A N 1
ATOM 899 C CA . PRO A 1 116 ? -9.348 -6.073 20.245 1.00 82.38 116 PRO A CA 1
ATOM 900 C C . PRO A 1 116 ? -9.446 -5.623 18.785 1.00 82.38 116 PRO A C 1
ATOM 902 O O . PRO A 1 116 ? -9.644 -4.439 18.498 1.00 82.38 116 PRO A O 1
ATOM 905 N N . LEU A 1 117 ? -9.311 -6.582 17.865 1.00 76.81 117 LEU A N 1
ATOM 906 C CA . LEU A 1 117 ? -9.461 -6.310 16.439 1.00 76.81 117 LEU A CA 1
ATOM 907 C C . LEU A 1 117 ? -10.821 -5.642 16.176 1.00 76.81 117 LEU A C 1
ATOM 909 O O . LEU A 1 117 ? -11.819 -6.036 16.792 1.00 76.81 117 LEU A O 1
ATOM 913 N N . PRO A 1 118 ? -10.881 -4.653 15.266 1.00 78.88 118 PRO A N 1
ATOM 914 C CA . PRO A 1 118 ? -12.148 -4.055 14.886 1.00 78.88 118 PRO A CA 1
ATOM 915 C C . PRO A 1 118 ? -13.098 -5.135 14.345 1.00 78.88 118 PRO A C 1
ATOM 917 O O . PRO A 1 118 ? -12.643 -6.117 13.744 1.00 78.88 118 PRO A O 1
ATOM 920 N N . PRO A 1 119 ? -14.418 -4.981 14.551 1.00 84.44 119 PRO A N 1
ATOM 921 C CA . PRO A 1 119 ? -15.385 -5.914 13.998 1.00 84.44 119 PRO A CA 1
ATOM 922 C C . PRO A 1 119 ? -15.238 -5.974 12.477 1.00 84.44 119 PRO A C 1
ATOM 924 O O . PRO A 1 119 ? -15.002 -4.957 11.819 1.00 84.44 119 PRO A O 1
ATOM 927 N N . LEU A 1 120 ? -15.400 -7.174 11.919 1.00 86.44 120 LEU A N 1
ATOM 928 C CA . LEU A 1 120 ? -15.353 -7.369 10.477 1.00 86.44 120 LEU A CA 1
ATOM 929 C C . LEU A 1 120 ? -16.414 -6.476 9.807 1.00 86.44 120 LEU A C 1
ATOM 931 O O . LEU A 1 120 ? -17.576 -6.496 10.234 1.00 86.44 120 LEU A O 1
ATOM 935 N N . PRO A 1 121 ? -16.057 -5.704 8.767 1.00 87.38 121 PRO A N 1
ATOM 936 C CA . PRO A 1 121 ? -17.027 -4.894 8.049 1.00 87.38 121 PRO A CA 1
ATOM 937 C C . PRO A 1 121 ? -18.173 -5.748 7.495 1.00 87.38 121 PRO A C 1
ATOM 939 O O . PRO A 1 121 ? -17.972 -6.894 7.093 1.00 87.38 121 PRO A O 1
ATOM 942 N N . ARG A 1 122 ? -19.379 -5.166 7.399 1.00 88.88 122 ARG A N 1
ATOM 943 C CA . ARG A 1 122 ? -20.560 -5.840 6.813 1.00 88.88 122 ARG A CA 1
ATOM 944 C C . ARG A 1 122 ? -20.306 -6.383 5.406 1.00 88.88 122 ARG A C 1
ATOM 946 O O . ARG A 1 122 ? -20.965 -7.328 4.985 1.00 88.88 122 ARG A O 1
ATOM 953 N N . ARG A 1 123 ? -19.396 -5.745 4.671 1.00 88.44 123 ARG A N 1
ATOM 954 C CA . ARG A 1 123 ? -18.915 -6.160 3.357 1.00 88.44 123 ARG A CA 1
ATOM 955 C C . ARG A 1 123 ? -17.399 -6.087 3.378 1.00 88.44 123 ARG A C 1
ATOM 957 O O . ARG A 1 123 ? -16.850 -5.051 3.737 1.00 88.44 123 ARG A O 1
ATOM 964 N N . PHE A 1 124 ? -16.744 -7.171 2.997 1.00 91.62 124 PHE A N 1
ATOM 965 C CA . PHE A 1 124 ? -15.298 -7.221 2.835 1.00 91.62 124 PHE A CA 1
ATOM 966 C C . PHE A 1 124 ? -14.962 -8.073 1.612 1.00 91.62 124 PHE A C 1
ATOM 968 O O . PHE A 1 124 ? -15.734 -8.953 1.233 1.00 91.62 124 PHE A O 1
ATOM 975 N N . ALA A 1 125 ? -13.804 -7.813 1.016 1.00 93.06 125 ALA A N 1
ATOM 976 C CA . ALA A 1 125 ? -13.225 -8.648 -0.027 1.00 93.06 125 ALA A CA 1
ATOM 977 C C . ALA A 1 125 ? -12.040 -9.444 0.532 1.00 93.06 125 ALA A C 1
ATOM 979 O O . ALA A 1 125 ? -11.377 -8.990 1.465 1.00 93.06 125 ALA A O 1
ATOM 980 N N . ALA A 1 126 ? -11.781 -10.614 -0.047 1.00 94.06 126 ALA A N 1
ATOM 981 C CA . ALA A 1 126 ? -10.547 -11.371 0.128 1.00 94.06 126 ALA A CA 1
ATOM 982 C C . ALA A 1 126 ? -9.965 -11.633 -1.267 1.00 94.06 126 ALA A C 1
ATOM 984 O O . ALA A 1 126 ? -10.441 -12.503 -1.991 1.00 94.06 126 ALA A O 1
ATOM 985 N N . VAL A 1 127 ? -8.984 -10.825 -1.658 1.00 94.50 127 VAL A N 1
ATOM 986 C CA . VAL A 1 127 ? -8.341 -10.849 -2.976 1.00 94.50 127 VAL A CA 1
ATOM 987 C C . VAL A 1 127 ? -6.975 -11.515 -2.855 1.00 94.50 127 VAL A C 1
ATOM 989 O O . VAL A 1 127 ? -6.206 -11.190 -1.953 1.00 94.50 127 VAL A O 1
ATOM 992 N N . THR A 1 128 ? -6.657 -12.448 -3.748 1.00 93.44 128 THR A N 1
ATOM 993 C CA . THR A 1 128 ? -5.351 -13.116 -3.803 1.00 93.44 128 THR A CA 1
ATOM 994 C C . THR A 1 128 ? -5.010 -13.464 -5.250 1.00 93.44 128 THR A C 1
ATOM 996 O O . THR A 1 128 ? -5.890 -13.905 -5.989 1.00 93.44 128 THR A O 1
ATOM 999 N N . LEU A 1 129 ? -3.750 -13.271 -5.651 1.00 92.75 129 LEU A N 1
ATOM 1000 C CA . LEU A 1 129 ? -3.204 -13.859 -6.880 1.00 92.75 129 LEU A CA 1
ATOM 1001 C C . LEU A 1 129 ? -2.422 -15.138 -6.583 1.00 92.75 129 LEU A C 1
ATOM 1003 O O . LEU A 1 129 ? -2.399 -16.040 -7.407 1.00 92.75 129 LEU A O 1
ATOM 1007 N N . ASN A 1 130 ? -1.837 -15.239 -5.389 1.00 92.31 130 ASN A N 1
ATOM 1008 C CA . ASN A 1 130 ? -1.091 -16.402 -4.944 1.00 92.31 130 ASN A CA 1
ATOM 1009 C C . ASN A 1 130 ? -1.512 -16.777 -3.508 1.00 92.31 130 ASN A C 1
ATOM 1011 O O . ASN A 1 130 ? -1.155 -16.086 -2.546 1.00 92.31 130 ASN A O 1
ATOM 1015 N N . PRO A 1 131 ? -2.262 -17.882 -3.319 1.00 93.75 131 PRO A N 1
ATOM 1016 C CA . PRO A 1 131 ? -2.670 -18.338 -1.991 1.00 93.75 131 PRO A CA 1
ATOM 1017 C C . PRO A 1 131 ? -1.501 -18.648 -1.043 1.00 93.75 131 PRO A C 1
ATOM 1019 O O . PRO A 1 131 ? -1.681 -18.612 0.174 1.00 93.75 131 PRO A O 1
ATOM 1022 N N . ALA A 1 132 ? -0.305 -18.941 -1.572 1.00 92.25 132 ALA A N 1
ATOM 1023 C CA . ALA A 1 132 ? 0.872 -19.256 -0.762 1.00 92.25 132 ALA A CA 1
ATOM 1024 C C . ALA A 1 132 ? 1.453 -18.027 -0.040 1.00 92.25 132 ALA A C 1
ATOM 1026 O O . ALA A 1 132 ? 2.070 -18.179 1.013 1.00 92.25 132 ALA A O 1
ATOM 1027 N N . SER A 1 133 ? 1.232 -16.822 -0.568 1.00 89.94 133 SER A N 1
ATOM 1028 C CA . SER A 1 133 ? 1.713 -15.561 0.011 1.00 89.94 133 SER A CA 1
ATOM 1029 C C . SER A 1 133 ? 0.626 -14.736 0.698 1.00 89.94 133 SER A C 1
ATOM 1031 O O . SER A 1 133 ? 0.915 -13.722 1.333 1.00 89.94 133 SER A O 1
ATOM 1033 N N . SER A 1 134 ? -0.633 -15.167 0.600 1.00 90.94 134 SER A N 1
ATOM 1034 C CA . SER A 1 134 ? -1.780 -14.460 1.165 1.00 90.94 134 SER A CA 1
ATOM 1035 C C . SER A 1 134 ? -2.235 -15.060 2.499 1.00 90.94 134 SER A C 1
ATOM 1037 O O . SER A 1 134 ? -2.298 -16.276 2.688 1.00 90.94 134 SER A O 1
ATOM 1039 N N . GLY A 1 135 ? -2.584 -14.183 3.442 1.00 91.88 135 GLY A N 1
ATOM 1040 C CA . GLY A 1 135 ? -3.141 -14.560 4.741 1.00 91.88 135 GLY A CA 1
ATOM 1041 C C . GLY A 1 135 ? -4.651 -14.830 4.712 1.00 91.88 135 GLY A C 1
ATOM 1042 O O . GLY A 1 135 ? -5.301 -14.827 3.669 1.00 91.88 135 GLY A O 1
ATOM 1043 N N . SER A 1 136 ? -5.229 -15.046 5.895 1.00 92.56 136 SER A N 1
ATOM 1044 C CA . SER A 1 136 ? -6.684 -15.117 6.080 1.00 92.56 136 SER A CA 1
ATOM 1045 C C . SER A 1 136 ? -7.306 -13.734 6.281 1.00 92.56 136 SER A C 1
ATOM 1047 O O . SER A 1 136 ? -6.689 -12.869 6.901 1.00 92.56 136 SER A O 1
ATOM 1049 N N . ARG A 1 137 ? -8.570 -13.558 5.884 1.00 91.06 137 ARG A N 1
ATOM 1050 C CA . ARG A 1 137 ? -9.365 -12.351 6.152 1.00 91.06 137 ARG A CA 1
ATOM 1051 C C . ARG A 1 137 ? -10.792 -12.726 6.531 1.00 91.06 137 ARG A C 1
ATOM 1053 O O . ARG A 1 137 ? -11.415 -13.556 5.878 1.00 91.06 137 ARG A O 1
ATOM 1060 N N . GLY A 1 138 ? -11.297 -12.145 7.621 1.00 88.44 138 GLY A N 1
ATOM 1061 C CA . GLY A 1 138 ? -12.656 -12.416 8.105 1.00 88.44 138 GLY A CA 1
ATOM 1062 C C . GLY A 1 138 ? -12.921 -13.884 8.456 1.00 88.44 138 GLY A C 1
ATOM 1063 O O . GLY A 1 138 ? -14.026 -14.369 8.250 1.00 88.44 138 GLY A O 1
ATOM 1064 N N . GLY A 1 139 ? -11.901 -14.612 8.926 1.00 90.56 139 GLY A N 1
ATOM 1065 C CA . GLY A 1 139 ? -11.995 -16.051 9.202 1.00 90.56 139 GLY A CA 1
ATOM 1066 C C . GLY A 1 139 ? -11.951 -16.950 7.959 1.00 90.56 139 GLY A C 1
ATOM 1067 O O . GLY A 1 139 ? -11.970 -18.168 8.098 1.00 90.56 139 GLY A O 1
ATOM 1068 N N . LEU A 1 140 ? -11.845 -16.380 6.754 1.00 92.69 140 LEU A N 1
ATOM 1069 C CA . LEU A 1 140 ? -11.703 -17.119 5.502 1.00 92.69 140 LEU A CA 1
ATOM 1070 C C . LEU A 1 140 ? -10.240 -17.143 5.058 1.00 92.69 140 LEU A C 1
ATOM 1072 O O . LEU A 1 140 ? -9.529 -16.143 5.166 1.00 92.69 140 LEU A O 1
ATOM 1076 N N . ARG A 1 141 ? -9.792 -18.278 4.518 1.00 95.06 141 ARG A N 1
ATOM 1077 C CA . ARG A 1 141 ? -8.476 -18.420 3.888 1.00 95.06 141 ARG A CA 1
ATOM 1078 C C . ARG A 1 141 ? -8.627 -19.106 2.541 1.00 95.06 141 ARG A C 1
ATOM 1080 O O . ARG A 1 141 ? -9.191 -20.195 2.463 1.00 95.06 141 ARG A O 1
ATOM 1087 N N . ILE A 1 142 ? -8.091 -18.476 1.504 1.00 94.81 142 ILE A N 1
ATOM 1088 C CA . ILE A 1 142 ? -8.034 -19.058 0.166 1.00 94.81 142 ILE A CA 1
ATOM 1089 C C . ILE A 1 142 ? -6.865 -20.044 0.153 1.00 94.81 142 ILE A C 1
ATOM 1091 O O . ILE A 1 142 ? -5.760 -19.694 0.557 1.00 94.81 142 ILE A O 1
ATOM 1095 N N . GLN A 1 143 ? -7.131 -21.290 -0.240 1.00 95.06 143 GLN A N 1
ATOM 1096 C CA . GLN A 1 143 ? -6.134 -22.371 -0.260 1.00 95.06 143 GLN A CA 1
ATOM 1097 C C . GLN A 1 143 ? -5.650 -22.679 -1.678 1.00 95.06 143 GLN A C 1
ATOM 1099 O O . GLN A 1 143 ? -4.497 -23.044 -1.872 1.00 95.06 143 GLN A O 1
ATOM 1104 N N . GLN A 1 144 ? -6.531 -22.535 -2.669 1.00 94.06 144 GLN A N 1
ATOM 1105 C CA . GLN A 1 144 ? -6.262 -22.925 -4.045 1.00 94.06 144 GLN A CA 1
ATOM 1106 C C . GLN A 1 144 ? -7.083 -22.075 -5.018 1.00 94.06 144 GLN A C 1
ATOM 1108 O O . GLN A 1 144 ? -8.222 -21.705 -4.724 1.00 94.06 144 GLN A O 1
ATOM 1113 N N . LEU A 1 145 ? -6.496 -21.800 -6.183 1.00 92.69 145 LEU A N 1
ATOM 1114 C CA . LEU A 1 145 ? -7.154 -21.177 -7.326 1.00 92.69 145 LEU A CA 1
ATOM 1115 C C . LEU A 1 145 ? -7.577 -22.240 -8.347 1.00 92.69 145 LEU A C 1
ATOM 1117 O O . LEU A 1 145 ? -6.941 -23.288 -8.464 1.00 92.69 145 LEU A O 1
ATOM 1121 N N . GLN A 1 146 ? -8.643 -21.968 -9.102 1.00 94.12 146 GLN A N 1
ATOM 1122 C CA . GLN A 1 146 ? -9.075 -22.852 -10.193 1.00 94.12 146 GLN A CA 1
ATOM 1123 C C . GLN A 1 146 ? -8.032 -22.918 -11.314 1.00 94.12 146 GLN A C 1
ATOM 1125 O O . GLN A 1 146 ? -7.761 -23.993 -11.843 1.00 94.12 146 GLN A O 1
ATOM 1130 N N . VAL A 1 147 ? -7.439 -21.769 -11.640 1.00 88.62 147 VAL A N 1
ATOM 1131 C CA . VAL A 1 147 ? -6.270 -21.659 -12.511 1.00 88.62 147 VAL A CA 1
ATOM 1132 C C . VAL A 1 147 ? -5.064 -21.424 -11.603 1.00 88.62 147 VAL A C 1
ATOM 1134 O O . VAL A 1 147 ? -5.090 -20.450 -10.849 1.00 88.62 147 VAL A O 1
ATOM 1137 N N . PRO A 1 148 ? -4.054 -22.310 -11.609 1.00 81.19 148 PRO A N 1
ATOM 1138 C CA . PRO A 1 148 ? -2.845 -22.121 -10.815 1.00 81.19 148 PRO A CA 1
ATOM 1139 C C . PRO A 1 148 ? -2.143 -20.796 -11.129 1.00 81.19 148 PRO A C 1
ATOM 1141 O O . PRO A 1 148 ? -2.209 -20.319 -12.263 1.00 81.19 148 PRO A O 1
ATOM 1144 N N . TYR A 1 149 ? -1.483 -20.243 -10.110 1.00 70.50 149 TYR A N 1
ATOM 1145 C CA . TYR A 1 149 ? -0.545 -19.128 -10.252 1.00 70.50 149 TYR A CA 1
ATOM 1146 C C . TYR A 1 149 ? 0.733 -19.586 -10.962 1.00 70.50 149 TYR A C 1
ATOM 1148 O O . TYR A 1 149 ? 1.206 -20.701 -10.629 1.00 70.50 149 TYR A O 1
#

Secondary structure (DSSP, 8-state):
-PPPS-HHHHH-GGGSTTGGGS-HHHHHHHHHTTGGG-GGGGGGGGTTS-EEEEEETT-SSS-THHHHHHHHHHHHHHT-TT-EEEEEETT--SS-TTTTTSHHHHHHHHHHSSSPPPPPPSS-----S-TTT---BTTB-----SS--